Protein AF-A0A0D6ELE6-F1 (afdb_monomer)

Solvent-accessible surface area (backbone atoms only — not comparable to full-atom values): 4674 Å² total; per-residue (Å²): 115,72,64,59,56,49,54,55,53,61,73,43,55,75,34,80,44,74,48,74,45,100,80,81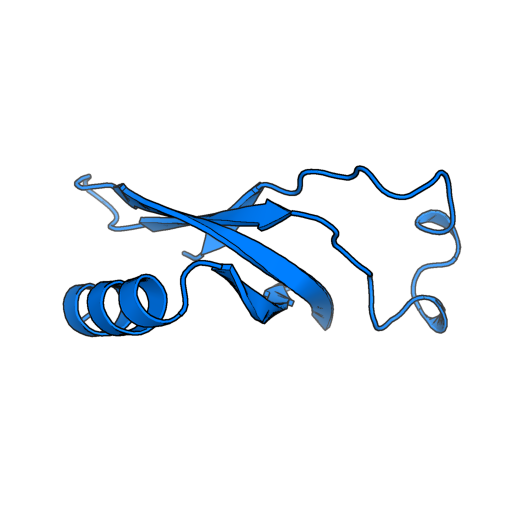,45,40,38,35,20,28,29,73,48,76,46,77,44,94,54,103,64,74,33,43,41,40,34,35,36,68,50,45,68,73,57,55,86,84,40,71,88,74,76,74,82,77,90,70,58,72,54,77,46,74,53,121

Foldseek 3Di:
DVVVVVVVVVVQAQHWDWDQDPVRKIKIFGFHDWDFDPDPDTKIKTWGAQIDTPPCVVCVPVPDDDGGDTDIDIDD

pLDDT: mean 71.77, std 13.81, range [42.94, 88.31]

Mean predicted aligned error: 9.4 Å

InterPro domains:
  IPR001163 Sm domain, eukaryotic/archaea-type [PF01423] (8-57)
  IPR010920 LSM domain superfamily [SSF50182] (5-64)
  IPR016654 U6 snRNA-associated Sm-like protein LSm2 [PTHR13829] (4-64)

Radius of gyration: 13.3 Å; Cα contacts (8 Å, |Δi|>4): 124; chains: 1; bounding box: 23×36×34 Å

Nearest PDB structures (foldseek):
  5mkn-assembly4_a  TM=7.380E-01  e=4.003E-02  Methanococcus vannielii
  1jri-assembly2_J  TM=6.638E-01  e=9.948E-02  Methanothermobacter thermautotrophicus
  8w2o-assembly1_K  TM=5.619E-01  e=1.917E+00  Saccharomyces cerevisiae S288C

Secondary structure (DSSP, 8-state):
-HHHHHHHHHHTTTSEEEEE-TTS-EEEEEEEEEEEE-SSS-EEEEEEEEEEES-TTT-GGG--S-S----EEEE-

Organism: Sporidiobolus salmonicolor (NCBI:txid5005)

Structure (mmCIF, N/CA/C/O backbone):
data_AF-A0A0D6ELE6-F1
#
_entry.id   AF-A0A0D6ELE6-F1
#
loop_
_atom_site.group_PDB
_atom_site.id
_atom_site.type_symbol
_atom_site.label_atom_id
_atom_site.label_alt_id
_atom_site.label_comp_id
_atom_site.label_asym_id
_atom_site.label_entity_id
_atom_site.label_seq_id
_atom_site.pdbx_PDB_ins_code
_atom_site.Cartn_x
_atom_site.Cartn_y
_atom_site.Cartn_z
_atom_site.occupancy
_atom_site.B_iso_or_equiv
_atom_site.auth_seq_id
_atom_site.auth_comp_id
_atom_site.auth_asym_id
_atom_site.auth_atom_id
_atom_site.pdbx_PDB_model_num
ATOM 1 N N . MET A 1 1 ? 2.816 19.486 8.276 1.00 62.25 1 MET A N 1
ATOM 2 C CA . MET A 1 1 ? 2.671 19.024 6.878 1.00 62.25 1 MET A CA 1
ATOM 3 C C . MET A 1 1 ? 2.302 17.536 6.777 1.00 62.25 1 MET A C 1
ATOM 5 O O . MET A 1 1 ? 1.205 17.255 6.326 1.00 62.25 1 MET A O 1
ATOM 9 N N . LEU A 1 2 ? 3.106 16.586 7.285 1.00 68.12 2 LEU A N 1
ATOM 10 C CA . LEU A 1 2 ? 2.798 15.134 7.228 1.00 68.12 2 LEU A CA 1
ATOM 11 C C . LEU A 1 2 ? 1.487 14.687 7.918 1.00 68.12 2 LEU A C 1
ATOM 13 O O . LEU A 1 2 ? 0.982 13.608 7.626 1.00 68.12 2 LEU A O 1
ATOM 17 N N . GLN A 1 3 ? 0.919 15.487 8.828 1.00 74.44 3 GLN A N 1
ATOM 18 C CA . GLN A 1 3 ? -0.380 15.171 9.441 1.00 74.44 3 GLN A CA 1
ATOM 19 C C . GLN A 1 3 ? -1.559 15.306 8.472 1.00 74.44 3 GLN A C 1
ATOM 21 O O . GLN A 1 3 ? -2.492 14.515 8.565 1.00 74.44 3 GLN A O 1
ATOM 26 N N . LEU A 1 4 ? -1.491 16.231 7.509 1.00 79.44 4 LEU A N 1
ATOM 27 C CA . LEU A 1 4 ? -2.522 16.362 6.480 1.00 79.44 4 LEU A CA 1
ATOM 28 C C . LEU A 1 4 ? -2.524 15.127 5.572 1.00 79.44 4 LEU A C 1
ATOM 30 O O . LEU A 1 4 ? -3.565 14.525 5.344 1.00 79.44 4 LEU A O 1
ATOM 34 N N . ILE A 1 5 ? -1.332 14.694 5.155 1.00 80.06 5 ILE A N 1
ATOM 35 C CA . ILE A 1 5 ? -1.138 13.506 4.315 1.00 80.06 5 ILE A CA 1
ATOM 36 C C . ILE A 1 5 ? -1.624 12.244 5.040 1.00 80.06 5 ILE A C 1
ATOM 38 O O . ILE A 1 5 ? -2.333 11.436 4.451 1.00 80.06 5 ILE A O 1
ATOM 42 N N . PHE A 1 6 ? -1.324 12.098 6.337 1.00 83.75 6 PHE A N 1
ATOM 43 C CA . PHE A 1 6 ? -1.869 10.999 7.139 1.00 83.75 6 PHE A CA 1
ATOM 44 C C . PHE A 1 6 ? -3.400 11.022 7.189 1.00 83.75 6 PHE A C 1
ATOM 46 O O . PHE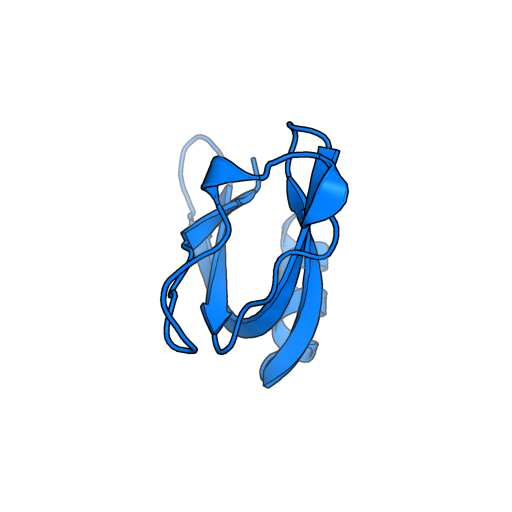 A 1 6 ? -4.021 9.976 7.038 1.00 83.75 6 PHE A O 1
ATOM 53 N N . SER A 1 7 ? -4.009 12.196 7.378 1.00 85.00 7 SER A N 1
ATOM 54 C CA . SER A 1 7 ? -5.468 12.315 7.442 1.00 85.00 7 SER A CA 1
ATOM 55 C C . SER A 1 7 ? -6.128 11.924 6.120 1.00 85.00 7 SER A C 1
ATOM 57 O O . SER A 1 7 ? -7.108 11.189 6.132 1.00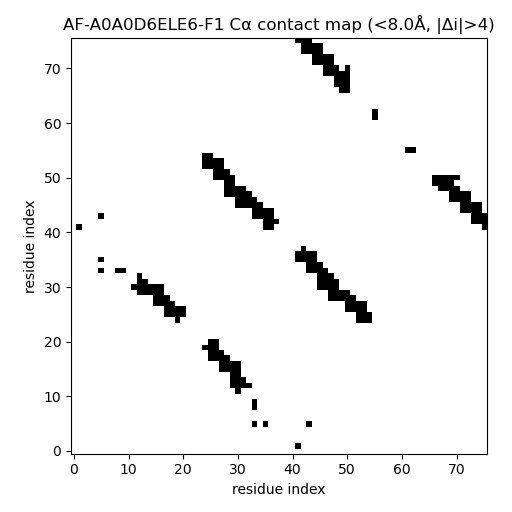 85.00 7 SER A O 1
ATOM 59 N N . VAL A 1 8 ? -5.562 12.355 4.990 1.00 85.69 8 VAL A N 1
ATOM 60 C CA . VAL A 1 8 ? -6.047 11.990 3.651 1.00 85.69 8 VAL A CA 1
ATOM 61 C C . VAL A 1 8 ? -5.889 10.488 3.410 1.00 85.69 8 VAL A C 1
ATOM 63 O O . VAL A 1 8 ? -6.843 9.819 3.031 1.00 85.69 8 VAL A O 1
ATOM 66 N N . LEU A 1 9 ? -4.727 9.912 3.714 1.00 84.88 9 LEU A N 1
ATOM 67 C CA . LEU A 1 9 ? -4.511 8.476 3.526 1.00 84.88 9 LEU A CA 1
ATOM 68 C C . LEU A 1 9 ? -5.400 7.632 4.453 1.00 84.88 9 LEU A C 1
ATOM 70 O O . LEU A 1 9 ? -5.852 6.564 4.057 1.00 84.88 9 LEU A O 1
ATOM 74 N N . LYS A 1 10 ? -5.728 8.125 5.654 1.00 85.75 10 LYS A N 1
ATOM 75 C CA . LYS A 1 10 ? -6.682 7.468 6.558 1.00 85.75 10 LYS A CA 1
ATOM 76 C C . LYS A 1 10 ? -8.099 7.425 5.978 1.00 85.75 10 LYS A C 1
ATOM 78 O O . LYS A 1 10 ? -8.807 6.458 6.224 1.00 85.75 10 LYS A O 1
ATOM 83 N N . THR A 1 11 ? -8.504 8.426 5.192 1.00 88.31 11 THR A N 1
ATOM 84 C CA . THR A 1 11 ? -9.796 8.386 4.474 1.00 88.31 11 THR A CA 1
ATOM 85 C C . THR A 1 11 ? -9.817 7.403 3.303 1.00 88.31 11 THR A C 1
ATOM 87 O O . THR A 1 11 ? -10.892 7.026 2.857 1.00 88.31 11 THR A O 1
ATOM 90 N N . LEU A 1 12 ? -8.646 6.962 2.836 1.00 87.75 12 LEU A N 1
ATOM 91 C CA . LEU A 1 12 ? -8.482 5.993 1.747 1.00 87.75 12 LEU A CA 1
ATOM 92 C C . LEU A 1 12 ? -8.256 4.563 2.268 1.00 87.75 12 LEU A C 1
ATOM 94 O O . LEU A 1 12 ? -7.821 3.688 1.521 1.00 87.75 12 LEU A O 1
ATOM 98 N N . GLN A 1 13 ? -8.500 4.323 3.558 1.00 88.00 13 GLN A N 1
ATOM 99 C CA . GLN A 1 13 ? -8.412 2.987 4.139 1.00 88.00 13 GLN A CA 1
ATOM 100 C C . GLN A 1 13 ? -9.400 2.041 3.437 1.00 88.00 13 GLN A C 1
ATOM 102 O O . GLN A 1 13 ? -10.484 2.456 3.032 1.00 88.00 13 GLN A O 1
ATOM 107 N N . ASP A 1 14 ? -8.980 0.792 3.240 1.00 85.88 14 ASP A N 1
ATOM 108 C CA . ASP A 1 14 ? -9.683 -0.254 2.488 1.00 85.88 14 ASP A CA 1
ATOM 109 C C . ASP A 1 14 ? -9.890 0.044 0.988 1.00 85.88 14 ASP A C 1
ATOM 111 O O . ASP A 1 14 ? -10.541 -0.725 0.282 1.00 85.88 14 ASP A O 1
ATOM 115 N N . GLN A 1 15 ? -9.287 1.118 0.462 1.00 88.31 15 GLN A N 1
ATOM 116 C CA . GLN A 1 15 ? -9.229 1.381 -0.975 1.00 88.31 15 GLN A CA 1
ATOM 117 C C . GLN A 1 15 ? -7.941 0.851 -1.603 1.00 88.31 15 GLN A C 1
ATOM 119 O O . GLN A 1 15 ? -6.913 0.667 -0.947 1.00 88.31 15 GLN A O 1
ATOM 124 N N . GLU A 1 16 ? -8.005 0.601 -2.907 1.00 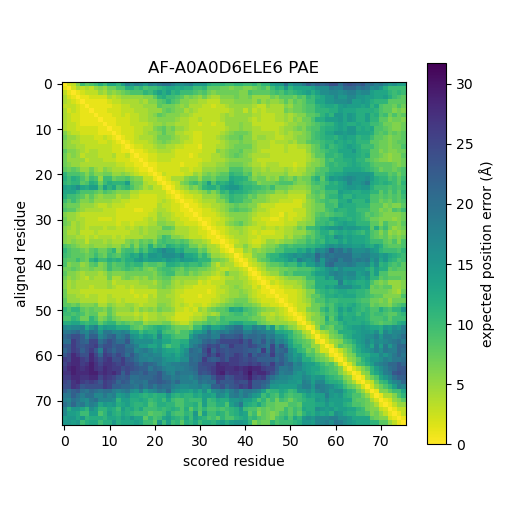86.75 16 GLU A N 1
ATOM 125 C CA . GLU A 1 16 ? -6.863 0.157 -3.693 1.00 86.75 16 GLU A CA 1
ATOM 126 C C . GLU A 1 16 ? -5.973 1.354 -4.049 1.00 86.75 16 GLU A C 1
ATOM 128 O O . GLU A 1 16 ? -6.408 2.295 -4.712 1.00 86.75 16 GLU A O 1
ATOM 133 N N . LEU A 1 17 ? -4.723 1.324 -3.594 1.00 86.12 17 LEU A N 1
ATOM 134 C CA . LEU A 1 17 ? -3.740 2.379 -3.801 1.00 86.12 17 LEU A CA 1
ATOM 135 C C . LEU A 1 17 ? -2.518 1.818 -4.520 1.00 86.12 17 LEU A C 1
ATOM 137 O O . LEU A 1 17 ? -2.138 0.661 -4.337 1.00 86.12 17 LEU A O 1
ATOM 141 N N . THR A 1 18 ? -1.876 2.669 -5.313 1.00 84.50 18 THR A N 1
ATOM 142 C CA . THR A 1 18 ? -0.577 2.368 -5.915 1.00 84.50 18 THR A CA 1
ATOM 143 C C . THR A 1 18 ? 0.490 3.150 -5.168 1.00 84.50 18 THR A C 1
ATOM 145 O O . THR A 1 18 ? 0.388 4.367 -5.022 1.00 84.50 18 THR A O 1
ATOM 148 N N . VAL A 1 19 ? 1.485 2.440 -4.647 1.00 82.81 19 VAL A N 1
ATOM 149 C CA . VAL A 1 19 ? 2.627 3.011 -3.939 1.00 82.81 19 VAL A CA 1
ATOM 150 C C . VAL A 1 19 ? 3.862 2.820 -4.800 1.00 82.81 19 VAL A C 1
ATOM 152 O O . VAL A 1 19 ? 4.281 1.693 -5.063 1.00 82.81 19 VAL A O 1
ATOM 155 N N . GLU A 1 20 ? 4.456 3.935 -5.202 1.00 80.62 20 GLU A N 1
ATOM 156 C CA . GLU A 1 20 ? 5.749 3.961 -5.873 1.00 80.62 20 GLU A CA 1
ATOM 157 C C . GLU A 1 20 ? 6.870 3.996 -4.831 1.00 80.62 20 GLU A C 1
ATOM 159 O O . GLU A 1 20 ? 6.920 4.847 -3.935 1.00 80.62 20 GLU A O 1
ATOM 164 N N . LEU A 1 21 ? 7.764 3.017 -4.918 1.00 75.25 21 LEU A N 1
ATOM 165 C CA . LEU A 1 21 ? 8.976 2.942 -4.117 1.00 75.25 21 LEU A CA 1
ATOM 166 C C . LEU A 1 21 ? 10.107 3.719 -4.799 1.00 75.25 21 LEU A C 1
ATOM 168 O O . LEU A 1 21 ? 10.118 3.912 -6.007 1.00 75.25 21 LEU A O 1
ATOM 172 N N . LYS A 1 22 ? 11.140 4.072 -4.027 1.00 71.31 22 LYS A N 1
ATOM 173 C CA . LYS A 1 22 ? 12.330 4.802 -4.513 1.00 71.31 22 LYS A CA 1
ATOM 174 C C . LYS A 1 22 ? 13.172 4.070 -5.569 1.00 71.31 22 LYS A C 1
ATOM 176 O O . LYS A 1 22 ? 14.121 4.653 -6.073 1.00 71.31 22 LYS A O 1
ATOM 181 N N . ASN A 1 23 ? 12.858 2.812 -5.857 1.00 67.38 23 ASN A N 1
ATOM 182 C CA . ASN A 1 23 ? 13.541 1.995 -6.859 1.00 67.38 23 ASN A CA 1
ATOM 183 C C . ASN A 1 23 ? 12.735 1.931 -8.171 1.00 67.38 23 ASN A C 1
ATOM 185 O O . ASN A 1 23 ? 12.810 0.922 -8.863 1.00 67.38 23 ASN A O 1
ATOM 189 N N . ASP A 1 24 ? 11.895 2.936 -8.445 1.00 69.94 24 ASP A N 1
ATOM 190 C CA . ASP A 1 24 ? 10.953 2.987 -9.578 1.00 69.94 24 ASP A CA 1
ATOM 191 C C . ASP A 1 24 ? 9.978 1.800 -9.646 1.00 69.94 24 ASP A C 1
ATOM 193 O O . ASP A 1 24 ? 9.402 1.503 -10.685 1.00 69.94 24 ASP A O 1
ATOM 197 N N . MET A 1 25 ? 9.788 1.098 -8.528 1.00 72.50 25 MET A N 1
ATOM 198 C CA . MET A 1 25 ? 8.887 -0.044 -8.440 1.00 72.50 25 MET A CA 1
ATOM 199 C C . MET A 1 25 ? 7.520 0.434 -7.965 1.00 72.50 25 MET A C 1
ATOM 201 O O . MET A 1 25 ? 7.402 0.959 -6.853 1.00 72.50 25 MET A O 1
ATOM 205 N N . ALA A 1 26 ? 6.490 0.206 -8.774 1.00 78.06 26 ALA A N 1
ATOM 206 C CA . ALA A 1 26 ? 5.112 0.492 -8.408 1.00 78.06 26 ALA A CA 1
ATOM 207 C C . ALA A 1 26 ? 4.408 -0.775 -7.901 1.00 78.06 26 ALA A C 1
ATOM 209 O O . ALA A 1 26 ? 4.333 -1.797 -8.591 1.00 78.06 26 ALA A O 1
ATOM 210 N N . ILE A 1 27 ? 3.880 -0.706 -6.678 1.00 81.25 27 ILE A N 1
ATOM 211 C CA . ILE A 1 27 ? 3.107 -1.785 -6.058 1.00 81.25 27 ILE A CA 1
ATOM 212 C C . ILE A 1 27 ? 1.686 -1.294 -5.849 1.00 81.25 27 ILE A C 1
ATOM 214 O O . ILE A 1 27 ? 1.448 -0.302 -5.161 1.00 81.25 27 ILE A O 1
ATOM 218 N N . ARG A 1 28 ? 0.732 -2.023 -6.407 1.00 84.44 28 ARG A N 1
ATOM 219 C CA . ARG A 1 28 ? -0.695 -1.788 -6.230 1.00 84.44 28 ARG A CA 1
ATOM 220 C C . ARG A 1 28 ? -1.231 -2.712 -5.148 1.00 84.44 28 ARG A C 1
ATOM 222 O O . ARG A 1 28 ? -0.870 -3.878 -5.131 1.00 84.44 28 ARG A O 1
ATOM 229 N N . GLY A 1 29 ? -2.072 -2.231 -4.243 1.00 86.44 29 GLY A N 1
ATOM 230 C CA . GLY A 1 29 ? -2.687 -3.072 -3.214 1.00 86.44 29 GLY A CA 1
ATOM 231 C C . GLY A 1 29 ? -3.726 -2.332 -2.385 1.00 86.44 29 GLY A C 1
ATOM 232 O O . GLY A 1 29 ? -3.840 -1.111 -2.459 1.00 86.44 29 GLY A O 1
ATOM 233 N N . GLN A 1 30 ? -4.494 -3.063 -1.584 1.00 87.88 30 GLN A N 1
ATOM 234 C CA . GLN A 1 30 ? -5.509 -2.475 -0.711 1.00 87.88 30 GLN A CA 1
ATOM 235 C C . GLN A 1 30 ? -4.901 -1.959 0.586 1.00 87.88 30 GLN A C 1
ATOM 237 O O . GLN A 1 30 ? -4.149 -2.660 1.265 1.00 87.88 30 GLN A O 1
ATOM 242 N N . LEU A 1 31 ? -5.244 -0.732 0.962 1.00 88.19 31 LEU A N 1
ATOM 243 C CA . LEU A 1 31 ? -4.729 -0.117 2.170 1.00 88.19 31 LEU A CA 1
ATOM 244 C C . LEU A 1 31 ? -5.380 -0.700 3.428 1.00 88.19 31 LEU A C 1
ATOM 246 O O . LEU A 1 31 ? -6.467 -0.292 3.817 1.00 88.19 31 LEU A O 1
ATOM 250 N N . LYS A 1 32 ? -4.671 -1.582 4.134 1.00 86.31 32 LYS A N 1
ATOM 251 C CA . LYS A 1 32 ? -5.181 -2.209 5.363 1.00 86.31 32 LYS A CA 1
ATOM 252 C C . LYS A 1 32 ? -5.036 -1.311 6.587 1.00 86.31 32 LYS A C 1
ATOM 254 O O . LYS A 1 32 ? -5.920 -1.227 7.436 1.00 86.31 32 LYS A O 1
ATOM 259 N N . SER A 1 33 ? -3.863 -0.698 6.747 1.00 84.31 33 SER A N 1
ATOM 260 C CA . S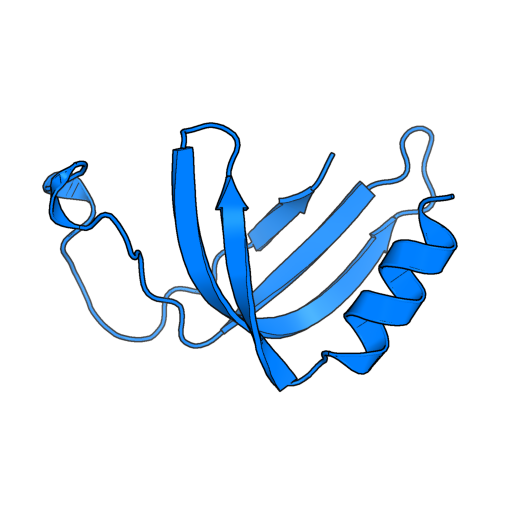ER A 1 33 ? -3.537 0.052 7.961 1.00 84.31 33 SER A CA 1
ATOM 261 C C . SER A 1 33 ? -2.430 1.072 7.727 1.00 84.31 33 SER A C 1
ATOM 263 O O . SER A 1 33 ? -1.469 0.824 6.996 1.00 84.31 33 SER A O 1
ATOM 265 N N . LEU A 1 34 ? -2.561 2.209 8.408 1.00 85.81 34 LEU A N 1
ATOM 266 C CA . LEU A 1 34 ? -1.598 3.301 8.424 1.00 85.81 34 LEU A CA 1
ATOM 267 C C . LEU A 1 34 ? -1.216 3.623 9.860 1.00 85.81 34 LEU A C 1
ATOM 269 O O . LEU A 1 34 ? -2.091 3.848 10.700 1.00 85.81 34 LEU A O 1
ATOM 27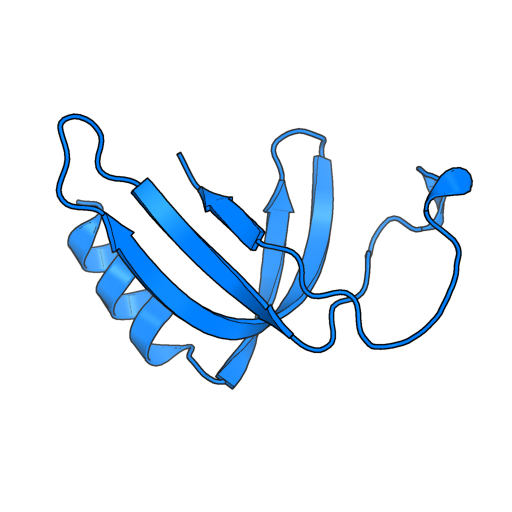3 N N . THR A 1 35 ? 0.081 3.727 10.138 1.00 83.06 35 THR A N 1
ATOM 274 C CA . THR A 1 35 ? 0.552 4.244 11.426 1.00 83.06 35 THR A CA 1
ATOM 275 C C . THR A 1 35 ? 1.525 5.394 11.231 1.00 83.06 35 THR A C 1
ATOM 277 O O . THR A 1 35 ? 2.516 5.299 10.505 1.00 83.06 35 THR A O 1
ATOM 280 N N . GLN A 1 36 ? 1.229 6.506 11.901 1.00 81.62 36 GLN A N 1
ATOM 281 C CA . GLN A 1 36 ? 2.153 7.620 12.036 1.00 81.62 36 GLN A CA 1
ATOM 282 C C . GLN A 1 36 ? 3.031 7.366 13.258 1.00 81.62 36 GLN A C 1
ATOM 284 O O . GLN A 1 36 ? 2.527 7.208 14.369 1.00 81.62 36 GLN A O 1
ATOM 289 N N . GLN A 1 37 ? 4.345 7.346 13.062 1.00 75.81 37 GLN A N 1
ATOM 290 C CA . GLN A 1 37 ? 5.277 7.202 14.171 1.00 75.81 37 GLN A CA 1
ATOM 291 C C . GLN A 1 37 ? 5.692 8.586 14.678 1.00 75.81 37 GLN A C 1
ATOM 293 O O . GLN A 1 37 ? 6.262 9.389 13.936 1.00 75.81 37 GLN A O 1
ATOM 298 N N . SER A 1 38 ? 5.394 8.864 15.948 1.00 65.00 38 SER A N 1
ATOM 299 C CA . SER A 1 38 ? 5.832 10.078 16.637 1.00 65.00 38 SER A CA 1
ATOM 300 C C . SER A 1 38 ? 7.221 9.842 17.232 1.00 65.00 38 SER A C 1
ATOM 302 O O . SER A 1 38 ? 7.355 9.413 18.372 1.00 65.00 38 SER A O 1
ATOM 304 N N . GLY A 1 39 ? 8.261 10.043 16.425 1.00 73.38 39 GLY A N 1
ATOM 305 C CA . GLY A 1 39 ? 9.661 9.991 16.854 1.00 73.38 39 GLY A CA 1
ATOM 306 C C . GLY A 1 39 ? 10.462 11.156 16.272 1.00 73.38 39 GLY A C 1
ATOM 307 O O . GLY A 1 39 ? 9.902 12.018 15.597 1.00 73.38 39 GLY A O 1
ATOM 308 N N . VAL A 1 40 ? 11.786 11.152 16.483 1.00 73.25 40 VAL A N 1
ATOM 309 C CA . VAL A 1 40 ? 12.725 12.181 15.971 1.00 73.25 40 VAL A CA 1
ATOM 310 C C . VAL A 1 40 ? 12.596 12.381 14.454 1.00 73.25 40 VAL A C 1
ATOM 312 O O . VAL A 1 40 ? 12.827 13.468 13.932 1.00 73.25 40 VAL A O 1
ATOM 315 N N . ARG A 1 41 ? 12.169 11.336 13.738 1.00 63.12 41 ARG A N 1
ATOM 316 C CA . ARG A 1 41 ? 11.743 11.398 12.342 1.00 63.12 41 ARG A CA 1
ATOM 317 C C . ARG A 1 41 ? 10.315 10.878 12.251 1.00 63.12 41 ARG A C 1
ATOM 319 O O . ARG A 1 41 ? 10.030 9.754 12.662 1.00 63.12 41 ARG A O 1
ATOM 326 N N . ARG A 1 42 ? 9.416 11.711 11.734 1.00 66.44 42 ARG A N 1
ATOM 327 C CA . ARG A 1 42 ? 8.018 11.340 11.524 1.00 66.44 42 ARG A CA 1
ATOM 328 C C . ARG A 1 42 ? 7.935 10.460 10.279 1.00 66.44 42 ARG A C 1
ATOM 330 O O . ARG A 1 42 ? 8.127 10.959 9.179 1.00 66.44 42 ARG A O 1
ATOM 337 N N . PHE A 1 43 ? 7.642 9.177 10.470 1.00 77.25 43 PHE A N 1
ATOM 338 C CA . PHE A 1 43 ? 7.476 8.206 9.387 1.00 77.25 43 PHE A CA 1
ATOM 339 C C . PHE A 1 43 ? 6.022 7.775 9.258 1.00 77.25 43 PHE A C 1
ATOM 341 O O . PHE A 1 43 ? 5.287 7.732 10.253 1.00 77.25 43 PHE A O 1
ATOM 348 N N . LEU A 1 44 ? 5.638 7.413 8.037 1.00 77.12 44 LEU A N 1
ATOM 349 C CA . LEU A 1 44 ? 4.368 6.766 7.759 1.00 77.12 44 LEU A CA 1
ATOM 350 C C . LEU A 1 44 ? 4.631 5.301 7.404 1.00 77.12 44 LEU A C 1
ATOM 352 O O . LEU A 1 44 ? 5.276 5.002 6.400 1.00 77.12 44 LEU A O 1
ATOM 356 N N . ASN A 1 45 ? 4.137 4.389 8.238 1.00 79.44 45 ASN A N 1
ATOM 357 C CA . ASN A 1 45 ? 4.110 2.973 7.895 1.00 79.44 45 ASN A CA 1
ATOM 358 C C . ASN A 1 45 ? 2.782 2.664 7.208 1.00 79.44 45 ASN A C 1
ATOM 360 O O . ASN A 1 45 ? 1.719 2.918 7.780 1.00 79.44 45 ASN A O 1
ATOM 364 N N . ILE A 1 46 ? 2.866 2.081 6.017 1.00 82.62 46 ILE A N 1
ATOM 365 C CA . ILE A 1 46 ? 1.724 1.662 5.210 1.00 82.62 46 ILE A CA 1
ATOM 366 C C . ILE A 1 46 ? 1.728 0.135 5.145 1.00 82.62 46 ILE A C 1
ATOM 368 O O . ILE A 1 46 ? 2.739 -0.481 4.794 1.00 82.62 46 ILE A O 1
ATOM 372 N N . LYS A 1 47 ? 0.603 -0.478 5.518 1.00 83.12 47 LYS A N 1
ATOM 373 C CA . LYS A 1 47 ? 0.350 -1.906 5.322 1.00 83.12 47 LYS A CA 1
ATOM 374 C C . LYS A 1 47 ? -0.631 -2.071 4.173 1.00 83.12 47 LYS A C 1
ATOM 376 O O . LYS A 1 47 ? -1.772 -1.619 4.285 1.00 83.12 47 LYS A O 1
ATOM 381 N N . LEU A 1 48 ? -0.177 -2.723 3.111 1.00 82.88 48 LEU A N 1
ATOM 382 C CA . LEU A 1 48 ? -1.003 -3.088 1.969 1.00 82.88 48 LEU A CA 1
ATOM 383 C C . LEU A 1 48 ? -1.347 -4.583 2.039 1.00 82.88 48 LEU A C 1
ATOM 385 O O . LEU A 1 48 ? -0.537 -5.387 2.504 1.00 82.88 48 LEU A O 1
ATOM 389 N N . ASP A 1 49 ? -2.547 -4.930 1.593 1.00 82.62 49 ASP A N 1
ATOM 390 C CA . ASP A 1 49 ? -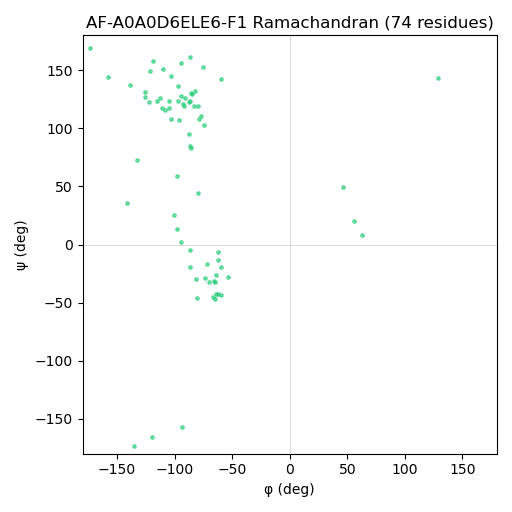3.054 -6.294 1.437 1.00 82.62 49 ASP A CA 1
ATOM 391 C C . ASP A 1 49 ? -3.384 -6.550 -0.043 1.00 82.62 49 ASP A C 1
ATOM 393 O O . ASP A 1 49 ? -3.578 -5.598 -0.803 1.00 82.62 49 ASP A O 1
ATOM 397 N N . ASN A 1 50 ? -3.430 -7.817 -0.462 1.00 79.69 50 ASN A N 1
ATOM 398 C CA . ASN A 1 50 ? -3.683 -8.225 -1.853 1.00 79.69 50 ASN A CA 1
ATOM 399 C C . ASN A 1 50 ? -2.851 -7.428 -2.883 1.00 79.69 50 ASN A C 1
ATOM 401 O O . ASN A 1 50 ? -3.382 -6.840 -3.829 1.00 79.69 50 ASN A O 1
ATOM 405 N N . ILE A 1 51 ? -1.542 -7.340 -2.646 1.00 78.06 51 ILE A N 1
ATOM 406 C CA . ILE A 1 51 ? -0.656 -6.533 -3.481 1.00 78.06 51 ILE A CA 1
ATOM 407 C C . ILE A 1 51 ? -0.352 -7.194 -4.832 1.00 78.06 51 ILE A C 1
ATOM 409 O O . ILE A 1 51 ? -0.314 -8.419 -4.947 1.00 78.06 51 ILE A O 1
ATOM 413 N N . ARG A 1 52 ? -0.054 -6.371 -5.837 1.00 75.12 52 ARG A N 1
ATOM 414 C CA . ARG A 1 52 ? 0.416 -6.742 -7.173 1.00 75.12 52 ARG A CA 1
ATOM 415 C C . ARG A 1 52 ? 1.515 -5.778 -7.600 1.00 75.12 52 ARG A C 1
ATOM 417 O O . ARG A 1 52 ? 1.408 -4.574 -7.369 1.00 75.12 52 ARG A O 1
ATOM 424 N N . VAL A 1 53 ? 2.573 -6.300 -8.202 1.00 74.88 53 VAL A N 1
ATOM 425 C CA . VAL A 1 53 ? 3.648 -5.478 -8.766 1.00 74.88 53 VAL A CA 1
ATOM 426 C C . VAL A 1 53 ? 3.216 -5.081 -10.176 1.00 74.88 53 VAL A C 1
ATOM 428 O O . VAL A 1 53 ? 2.751 -5.931 -10.923 1.00 74.88 53 VAL A O 1
ATOM 431 N N . LEU A 1 54 ? 3.282 -3.793 -10.521 1.00 69.94 54 LEU A N 1
ATOM 432 C CA . LEU A 1 54 ? 2.884 -3.321 -11.856 1.00 69.94 54 LEU A CA 1
ATOM 433 C C . LEU A 1 54 ? 4.003 -3.521 -12.893 1.00 69.94 54 LEU A C 1
A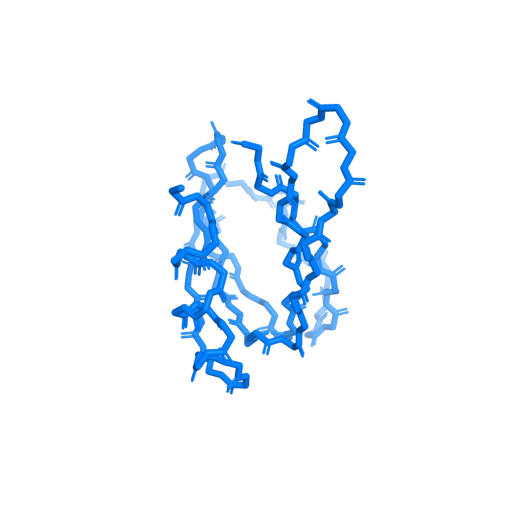TOM 435 O O . LEU A 1 54 ? 3.711 -3.774 -14.055 1.00 69.94 54 LEU A O 1
ATOM 439 N N . ASP A 1 55 ? 5.265 -3.474 -12.462 1.00 64.56 55 ASP A N 1
ATOM 440 C CA . ASP A 1 55 ? 6.459 -3.677 -13.296 1.00 64.56 55 ASP A CA 1
ATOM 441 C C . ASP A 1 55 ? 7.001 -5.114 -13.192 1.00 64.56 55 ASP A C 1
ATOM 443 O O . ASP A 1 55 ? 8.144 -5.356 -12.791 1.00 64.56 55 ASP A O 1
ATOM 447 N N . GLU A 1 56 ? 6.174 -6.098 -13.546 1.00 57.22 56 GLU A N 1
ATOM 448 C CA . GLU A 1 56 ? 6.607 -7.504 -13.624 1.00 57.22 56 GLU A CA 1
ATOM 449 C C . GLU A 1 56 ? 7.679 -7.717 -14.716 1.00 57.22 56 GLU A C 1
ATOM 451 O O . GLU A 1 56 ? 8.532 -8.595 -14.585 1.00 57.22 56 GLU A O 1
ATOM 456 N N . GLU A 1 57 ? 7.705 -6.869 -15.754 1.00 52.88 57 GLU A N 1
ATOM 457 C CA . GLU A 1 57 ? 8.639 -6.968 -16.889 1.00 52.88 57 GLU A CA 1
ATOM 458 C C . GLU A 1 57 ? 10.084 -6.556 -16.559 1.00 52.88 57 GLU A C 1
ATOM 460 O O . GLU A 1 57 ? 11.026 -7.072 -17.164 1.00 52.88 57 GLU A O 1
ATOM 465 N N . ARG A 1 58 ? 10.301 -5.652 -15.592 1.00 53.22 58 ARG A N 1
ATOM 466 C CA . ARG A 1 58 ? 11.649 -5.176 -15.215 1.00 53.22 58 ARG A CA 1
ATOM 467 C C . ARG A 1 58 ? 12.347 -6.056 -14.172 1.00 53.22 58 ARG A C 1
ATOM 469 O O . ARG A 1 58 ? 13.574 -6.009 -14.071 1.00 53.22 58 ARG A O 1
ATOM 476 N N . TYR A 1 59 ? 11.602 -6.874 -13.423 1.00 52.56 59 TYR A N 1
ATOM 477 C CA . TYR A 1 59 ? 12.126 -7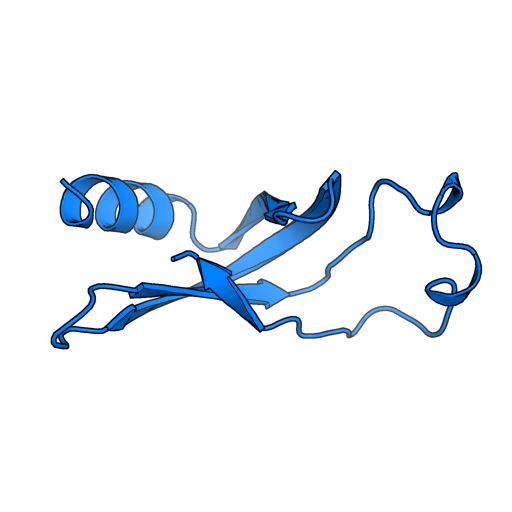.693 -12.322 1.00 52.56 59 TYR A CA 1
ATOM 478 C C . TYR A 1 59 ? 11.628 -9.151 -12.401 1.00 52.56 59 TYR A C 1
ATOM 480 O O . TYR A 1 59 ? 10.842 -9.588 -11.559 1.00 52.56 59 TYR A O 1
ATOM 488 N N . PRO A 1 60 ? 12.137 -9.960 -13.353 1.00 50.84 60 PRO A N 1
ATOM 489 C CA . PRO A 1 60 ? 11.681 -11.340 -13.575 1.00 50.84 60 PRO A CA 1
ATOM 490 C C . PRO A 1 60 ? 11.905 -12.292 -12.381 1.00 50.84 60 PRO A C 1
ATOM 492 O O . PRO A 1 60 ? 11.329 -13.372 -12.337 1.00 50.84 60 PRO A O 1
ATOM 495 N N . HIS A 1 61 ? 12.708 -11.903 -11.384 1.00 57.66 61 HIS A N 1
ATOM 496 C CA . HIS A 1 61 ? 12.939 -12.669 -10.150 1.00 57.66 61 HIS A CA 1
ATOM 497 C C . HIS A 1 61 ? 11.915 -12.394 -9.034 1.00 57.66 61 HIS A C 1
ATOM 499 O O . HIS A 1 61 ? 11.974 -13.043 -7.992 1.00 57.66 61 HIS A O 1
ATOM 505 N N . MET A 1 62 ? 10.993 -11.441 -9.221 1.00 50.94 62 MET A N 1
ATOM 506 C CA . MET A 1 62 ? 9.861 -11.211 -8.308 1.00 50.94 62 MET A CA 1
ATOM 507 C C . MET A 1 62 ? 8.582 -11.943 -8.746 1.00 50.94 62 MET A C 1
ATOM 509 O O . MET A 1 62 ? 7.551 -11.840 -8.081 1.00 50.94 62 MET A O 1
ATOM 513 N N . VAL A 1 63 ? 8.650 -12.718 -9.833 1.00 49.72 63 VAL A N 1
ATOM 514 C CA . VAL A 1 63 ? 7.526 -13.492 -10.364 1.00 49.72 63 VAL A CA 1
ATOM 515 C C . VAL A 1 63 ? 7.441 -14.854 -9.646 1.00 49.72 63 VAL A C 1
ATOM 517 O O . VAL A 1 63 ? 7.943 -15.865 -10.131 1.00 49.72 63 VAL A O 1
ATOM 520 N N . GLY A 1 64 ? 6.801 -14.864 -8.464 1.00 43.91 64 GLY A N 1
ATOM 521 C CA . GLY A 1 64 ? 6.178 -16.041 -7.814 1.00 43.91 64 GLY A CA 1
ATOM 522 C C . GLY A 1 64 ? 6.577 -16.307 -6.342 1.00 43.91 64 GLY A C 1
ATOM 523 O O . GLY A 1 64 ? 7.752 -16.142 -6.017 1.00 43.91 64 GLY A O 1
ATOM 524 N N . PRO A 1 65 ? 5.669 -16.773 -5.435 1.00 43.44 65 PRO A N 1
ATOM 525 C CA . PRO A 1 65 ? 4.333 -17.361 -5.655 1.00 43.44 65 PRO A CA 1
ATOM 526 C C . PRO A 1 65 ? 3.194 -16.518 -4.963 1.00 43.44 65 PRO A C 1
ATOM 528 O O . PRO A 1 65 ? 3.431 -15.349 -4.675 1.00 43.44 65 PRO A O 1
ATOM 531 N N . PRO A 1 66 ? 1.937 -16.998 -4.786 1.00 49.56 66 PRO A N 1
ATOM 532 C CA . PRO A 1 66 ? 0.680 -16.290 -5.079 1.00 49.56 66 PRO A CA 1
ATOM 533 C C . PRO A 1 66 ? 0.080 -15.525 -3.854 1.00 49.56 66 PRO A C 1
ATOM 535 O O . PRO A 1 66 ? 0.806 -15.179 -2.925 1.00 49.56 66 PRO A O 1
ATOM 538 N N . PRO A 1 67 ? -1.239 -15.230 -3.819 1.00 42.94 67 PRO A N 1
ATOM 539 C CA . PRO A 1 67 ? -1.862 -13.911 -3.639 1.00 42.94 67 PRO A CA 1
ATOM 540 C C . PRO A 1 67 ? -1.926 -13.407 -2.172 1.00 42.94 67 PRO A C 1
ATOM 542 O O . PRO A 1 67 ? -2.970 -12.949 -1.714 1.00 42.94 67 PRO A O 1
ATOM 545 N N . CYS A 1 68 ? -0.851 -13.542 -1.389 1.00 45.22 68 CYS A N 1
ATOM 546 C CA . CYS A 1 68 ? -0.833 -13.198 0.044 1.00 45.22 68 CYS A CA 1
ATOM 547 C C . CYS A 1 68 ? 0.488 -12.545 0.497 1.00 45.22 68 CYS A C 1
ATOM 549 O O . CYS A 1 68 ? 0.966 -12.788 1.608 1.00 45.22 68 CYS A O 1
ATOM 551 N N . ALA A 1 69 ? 1.111 -11.721 -0.345 1.00 51.53 69 ALA A N 1
ATOM 552 C CA . ALA A 1 69 ? 2.289 -10.960 0.056 1.00 51.53 69 ALA A CA 1
ATOM 553 C C . ALA A 1 69 ? 1.873 -9.723 0.879 1.00 51.53 69 ALA A C 1
ATOM 555 O O . ALA A 1 69 ? 1.328 -8.757 0.357 1.00 51.53 69 ALA A O 1
ATOM 556 N N . HIS A 1 70 ? 2.133 -9.732 2.187 1.00 53.97 70 HIS A N 1
ATOM 557 C CA . HIS A 1 70 ? 1.963 -8.548 3.033 1.00 53.97 70 HIS A CA 1
ATOM 558 C C . HIS A 1 70 ? 3.252 -7.717 2.998 1.00 53.97 70 HIS A C 1
ATOM 560 O O . HIS A 1 70 ? 4.185 -7.983 3.759 1.00 53.97 70 HIS A O 1
ATOM 566 N N . LEU A 1 71 ? 3.331 -6.707 2.125 1.00 58.84 71 LEU A N 1
ATOM 567 C CA . LEU A 1 71 ? 4.464 -5.776 2.126 1.00 58.84 71 LEU A CA 1
ATOM 568 C C . LEU A 1 71 ? 4.230 -4.631 3.115 1.00 58.84 71 LEU A C 1
ATOM 570 O O . LEU A 1 71 ? 3.192 -3.966 3.124 1.00 58.84 71 LEU A O 1
ATOM 574 N N . LYS A 1 72 ? 5.240 -4.387 3.952 1.00 51.97 72 LYS A N 1
ATOM 575 C CA . LYS A 1 72 ? 5.314 -3.215 4.824 1.00 51.97 72 LYS A CA 1
ATOM 576 C C . LYS A 1 72 ? 6.167 -2.158 4.130 1.00 51.97 72 LYS A C 1
ATOM 578 O O . LYS A 1 72 ? 7.387 -2.294 4.076 1.00 51.97 72 LYS A O 1
ATOM 583 N N . ALA A 1 73 ? 5.530 -1.104 3.629 1.00 59.03 73 ALA A N 1
ATOM 584 C CA . ALA A 1 73 ? 6.231 0.037 3.058 1.00 59.03 73 ALA A CA 1
ATOM 585 C C . ALA A 1 73 ? 6.411 1.124 4.128 1.00 59.03 73 ALA A C 1
ATOM 587 O O . ALA A 1 73 ? 5.452 1.540 4.784 1.00 59.03 73 ALA A O 1
ATOM 588 N N . THR A 1 74 ? 7.649 1.588 4.309 1.00 56.91 74 THR A N 1
ATOM 589 C CA . THR A 1 74 ? 7.960 2.737 5.170 1.00 56.91 74 THR A CA 1
ATOM 590 C C . THR A 1 74 ? 8.223 3.942 4.282 1.00 56.91 74 THR A C 1
ATOM 592 O O . THR A 1 74 ? 9.274 4.025 3.644 1.00 56.91 74 THR A O 1
ATOM 595 N N . VAL A 1 75 ? 7.289 4.891 4.260 1.00 59.97 75 VAL A N 1
ATOM 596 C CA . VAL A 1 75 ? 7.478 6.168 3.566 1.00 59.97 75 VAL A CA 1
ATOM 597 C C . VAL A 1 75 ? 8.260 7.094 4.503 1.00 59.97 75 VAL A C 1
ATOM 599 O O . VAL A 1 75 ? 7.829 7.356 5.634 1.00 59.97 75 VAL A O 1
ATOM 602 N N . ARG A 1 76 ? 9.451 7.513 4.056 1.00 55.97 76 ARG A N 1
ATOM 603 C CA . ARG A 1 76 ? 10.335 8.454 4.759 1.00 55.97 76 ARG A CA 1
ATOM 604 C C . ARG A 1 76 ? 10.176 9.868 4.245 1.00 55.97 76 ARG A C 1
ATOM 606 O O . ARG A 1 76 ? 10.251 10.016 3.008 1.00 55.97 76 ARG A O 1
#

Sequence (76 aa):
MLQLIFSVLKTLQDQELTVELKNDMAIRGQLKSLTQQSGVRRFLNIKLDNIRVLDEERYPHMVGPPPCAHLKATVR